Protein AF-A0A811UA97-F1 (afdb_monomer)

Sequence (99 aa):
MNKKDQALDDRLKDVYVTSEDRFIDYAAQRTDPDKPLPLSRKTVQDFEYGYREPTRVVPGRCTLRQAMQFITDHQSDPDLWTKQRIATDYKLKENVVGK

InterPro domains:
  IPR009622 NADH dehydrogenase [ubiquinone] 1 alpha subcomplex assembly factor 4 [PF06784] (2-97)
  IPR009622 NADH dehydrogenase [ubiquinone] 1 alpha subcomplex assembly factor 4 [PTHR13338] (2-97)

Structure (mmCIF, N/CA/C/O backbone):
data_AF-A0A811UA97-F1
#
_entry.id   AF-A0A811UA97-F1
#
loop_
_atom_site.group_PDB
_atom_site.id
_atom_site.type_symbol
_atom_site.label_atom_id
_atom_site.label_alt_id
_atom_site.label_comp_id
_atom_site.label_asym_id
_atom_site.label_entity_id
_atom_site.label_seq_id
_atom_site.pdbx_PDB_ins_code
_atom_site.Cartn_x
_atom_site.Cartn_y
_atom_site.Cartn_z
_atom_site.occupancy
_atom_site.B_iso_or_equiv
_atom_site.auth_seq_id
_atom_site.auth_comp_id
_atom_site.auth_asym_id
_atom_site.auth_atom_id
_atom_site.pdbx_PDB_model_num
ATOM 1 N N . MET A 1 1 ? 60.390 -29.438 -68.534 1.00 44.88 1 MET A N 1
ATOM 2 C CA . MET A 1 1 ? 59.995 -28.031 -68.768 1.00 44.88 1 MET A CA 1
ATOM 3 C C . MET A 1 1 ? 58.510 -27.904 -68.480 1.00 44.88 1 MET A C 1
ATOM 5 O O . MET A 1 1 ? 57.722 -28.522 -69.182 1.00 44.88 1 MET A O 1
ATOM 9 N N . ASN A 1 2 ? 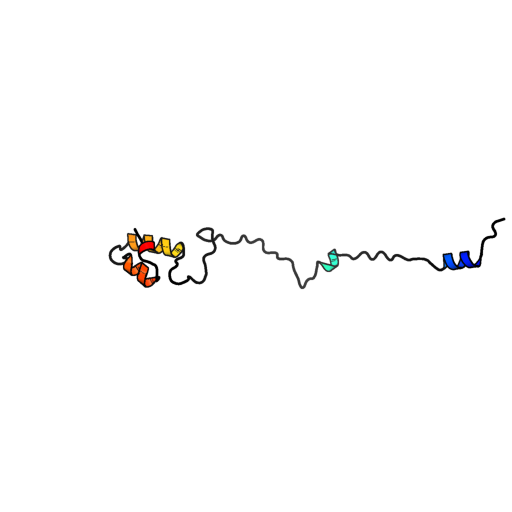58.148 -27.172 -67.427 1.00 59.09 2 ASN A N 1
ATOM 10 C CA . ASN A 1 2 ? 56.755 -26.899 -67.074 1.00 59.09 2 ASN A CA 1
ATOM 11 C C . ASN A 1 2 ? 56.215 -25.853 -68.060 1.00 59.09 2 ASN A C 1
ATOM 13 O O . ASN A 1 2 ? 56.630 -24.696 -68.007 1.00 59.09 2 ASN A O 1
ATOM 17 N N . LYS A 1 3 ? 55.374 -26.265 -69.014 1.00 75.62 3 LYS A N 1
ATOM 18 C CA . LYS A 1 3 ? 54.703 -25.330 -69.926 1.00 75.62 3 LYS A CA 1
ATOM 19 C C . LYS A 1 3 ? 53.470 -24.785 -69.218 1.00 75.62 3 LYS A C 1
ATOM 21 O O . LYS A 1 3 ? 52.679 -25.556 -68.687 1.00 75.62 3 LYS A O 1
ATOM 26 N N . LYS A 1 4 ? 53.342 -23.460 -69.196 1.00 75.00 4 LYS A N 1
ATOM 27 C CA . LYS A 1 4 ? 52.171 -22.779 -68.651 1.00 75.00 4 LYS A CA 1
ATOM 28 C C . LYS A 1 4 ? 50.938 -23.194 -69.461 1.00 75.00 4 LYS A C 1
ATOM 30 O O . LYS A 1 4 ? 50.944 -23.066 -70.683 1.00 75.00 4 LYS A O 1
ATOM 35 N N . ASP A 1 5 ? 49.922 -23.718 -68.781 1.00 85.38 5 ASP A N 1
ATOM 36 C CA . ASP A 1 5 ? 48.622 -23.993 -69.387 1.00 85.38 5 ASP A CA 1
ATOM 37 C C . ASP A 1 5 ? 47.868 -22.668 -69.532 1.00 85.38 5 ASP A C 1
ATOM 39 O O . ASP A 1 5 ? 47.458 -22.048 -68.548 1.00 85.38 5 ASP A O 1
ATOM 43 N N . GLN A 1 6 ? 47.741 -22.217 -70.777 1.00 86.81 6 GLN A N 1
ATOM 44 C CA . GLN A 1 6 ? 47.113 -20.946 -71.112 1.00 86.81 6 GLN A CA 1
ATOM 45 C C . GLN A 1 6 ? 45.612 -20.953 -70.788 1.00 86.81 6 GLN A C 1
ATOM 47 O O . GLN A 1 6 ? 45.085 -19.953 -70.311 1.00 86.81 6 GLN A O 1
ATOM 52 N N . ALA A 1 7 ? 44.939 -22.096 -70.963 1.00 82.44 7 ALA A N 1
ATOM 53 C CA . ALA A 1 7 ? 43.505 -22.214 -70.718 1.00 82.44 7 ALA A CA 1
ATOM 54 C C . ALA A 1 7 ? 43.171 -22.122 -69.224 1.00 82.44 7 ALA A C 1
ATOM 56 O O . ALA A 1 7 ? 42.121 -21.602 -68.849 1.00 82.44 7 ALA A O 1
ATOM 57 N N . LEU A 1 8 ? 44.062 -22.617 -68.362 1.00 80.62 8 LEU A N 1
ATOM 58 C CA . LEU A 1 8 ? 43.928 -22.464 -66.916 1.00 80.62 8 LEU A CA 1
ATOM 59 C C . LEU A 1 8 ? 44.200 -21.020 -66.469 1.00 80.62 8 LEU A C 1
ATOM 61 O O . LEU A 1 8 ? 43.480 -20.499 -65.622 1.00 80.62 8 LEU A O 1
ATOM 65 N N . ASP A 1 9 ? 45.217 -20.377 -67.046 1.00 81.69 9 ASP A N 1
ATOM 66 C CA . ASP A 1 9 ? 45.589 -18.995 -66.720 1.00 81.69 9 ASP A CA 1
ATOM 67 C C . ASP A 1 9 ? 44.467 -18.001 -67.033 1.00 81.69 9 ASP A C 1
ATOM 69 O O . ASP A 1 9 ? 44.248 -17.063 -66.273 1.00 81.69 9 ASP A O 1
ATOM 73 N N . ASP A 1 10 ? 43.736 -18.219 -68.124 1.00 82.75 10 ASP A N 1
ATOM 74 C CA . ASP A 1 10 ? 42.630 -17.344 -68.510 1.00 82.75 10 ASP A CA 1
ATOM 75 C C . ASP A 1 10 ? 41.410 -17.542 -67.594 1.00 82.75 10 ASP A C 1
ATOM 77 O O . ASP A 1 10 ? 40.862 -16.568 -67.085 1.00 82.75 10 ASP A O 1
ATOM 81 N N . ARG A 1 11 ? 41.080 -18.790 -67.227 1.00 79.31 11 ARG A N 1
ATOM 82 C CA . ARG A 1 11 ? 40.003 -19.084 -66.258 1.00 79.31 11 ARG A CA 1
ATOM 83 C C . ARG A 1 11 ? 40.260 -18.494 -64.871 1.00 79.31 11 ARG A C 1
ATOM 85 O O . ARG A 1 11 ? 39.317 -18.141 -64.171 1.00 79.31 11 ARG A O 1
ATOM 92 N N . LEU A 1 12 ? 41.523 -18.416 -64.455 1.00 77.44 12 LEU A N 1
ATOM 93 C CA . LEU A 1 12 ? 41.902 -17.834 -63.165 1.00 77.44 12 LEU A CA 1
ATOM 94 C C . LEU A 1 12 ? 41.804 -16.302 -63.155 1.00 77.44 12 LEU A C 1
ATOM 96 O O . LEU A 1 12 ? 41.640 -15.729 -62.082 1.00 77.44 12 LEU A O 1
ATOM 100 N N . LYS A 1 13 ? 41.876 -15.641 -64.318 1.00 77.88 13 LYS A N 1
ATOM 101 C CA . LYS A 1 13 ? 41.659 -14.188 -64.441 1.00 77.88 13 LYS A CA 1
ATOM 102 C C . LYS A 1 13 ? 40.177 -13.821 -64.416 1.00 77.88 13 LYS A C 1
ATOM 104 O O . LYS A 1 13 ? 39.837 -12.743 -63.940 1.00 77.88 13 LYS A O 1
ATOM 109 N N . ASP A 1 14 ? 39.315 -14.715 -64.899 1.00 71.00 14 ASP A N 1
ATOM 110 C CA . ASP A 1 14 ? 37.866 -14.487 -64.967 1.00 71.00 14 ASP A CA 1
ATOM 111 C C . ASP A 1 14 ? 37.184 -14.537 -63.588 1.00 71.00 14 ASP A C 1
ATOM 113 O O . ASP A 1 14 ? 36.123 -13.943 -63.395 1.00 71.00 14 ASP A O 1
ATOM 117 N N . VAL A 1 15 ? 37.785 -15.217 -62.605 1.00 69.19 15 VAL A N 1
ATOM 118 C CA . VAL A 1 15 ? 37.253 -15.306 -61.238 1.00 69.19 15 VAL A CA 1
ATOM 119 C C . VAL A 1 15 ? 37.898 -14.235 -60.366 1.00 69.19 15 VAL A C 1
ATOM 121 O O . VAL A 1 15 ? 38.859 -14.486 -59.643 1.00 69.19 15 VAL A O 1
ATOM 124 N N . TYR A 1 16 ? 37.345 -13.028 -60.405 1.00 66.81 16 TYR A N 1
ATOM 125 C CA . TYR A 1 16 ? 37.661 -11.988 -59.433 1.00 66.81 16 TYR A CA 1
ATOM 126 C C . TYR A 1 16 ? 36.460 -11.764 -58.509 1.00 66.81 16 TYR A C 1
ATOM 128 O O . TYR A 1 16 ? 35.317 -11.650 -58.945 1.00 66.81 16 TYR A O 1
ATOM 136 N N . VAL A 1 17 ? 36.718 -11.728 -57.203 1.00 69.31 17 VAL A N 1
ATOM 137 C CA . VAL A 1 17 ? 35.705 -11.422 -56.190 1.00 69.31 17 VAL A CA 1
ATOM 138 C C . VAL A 1 17 ? 35.836 -9.945 -55.852 1.00 69.31 17 VAL A C 1
ATOM 140 O O . VAL A 1 17 ? 36.824 -9.530 -55.252 1.00 69.31 17 VAL A O 1
ATOM 143 N N . THR A 1 18 ? 34.851 -9.139 -56.238 1.00 66.31 18 THR A N 1
ATOM 144 C CA . THR A 1 18 ? 34.726 -7.764 -55.745 1.00 66.31 18 THR A CA 1
ATOM 145 C C . THR A 1 18 ? 33.965 -7.785 -54.426 1.00 66.31 18 THR A C 1
ATOM 147 O O . THR A 1 18 ? 32.755 -8.013 -54.409 1.00 66.31 18 THR A O 1
ATOM 150 N N . SER A 1 19 ? 34.655 -7.556 -53.310 1.00 66.31 19 SER A N 1
ATOM 151 C CA . SER A 1 19 ? 33.999 -7.250 -52.040 1.00 66.31 19 SER A CA 1
ATOM 152 C C . SER A 1 19 ? 33.597 -5.775 -52.037 1.00 66.31 19 SER A C 1
ATOM 154 O O . SER A 1 19 ? 34.450 -4.895 -51.928 1.00 66.31 19 SER A O 1
ATOM 156 N N . GLU A 1 20 ? 32.305 -5.490 -52.179 1.00 72.94 20 GLU A N 1
ATOM 157 C CA . GLU A 1 20 ? 31.770 -4.169 -51.849 1.00 72.94 20 GLU A CA 1
ATOM 158 C C . GLU A 1 20 ? 31.673 -4.062 -50.321 1.00 72.94 20 GLU A C 1
ATOM 160 O O . GLU A 1 20 ? 30.746 -4.613 -49.722 1.00 72.94 20 GLU A O 1
ATOM 165 N N . ASP A 1 21 ? 32.608 -3.356 -49.680 1.00 69.56 21 ASP A N 1
ATOM 166 C CA . ASP A 1 21 ? 32.441 -2.948 -48.282 1.00 69.56 21 ASP A CA 1
ATOM 167 C C . ASP A 1 21 ? 31.310 -1.918 -48.215 1.00 69.56 21 ASP A C 1
ATOM 169 O O . ASP A 1 21 ? 31.486 -0.712 -48.404 1.00 69.56 21 ASP A O 1
ATOM 173 N N . ARG A 1 22 ? 30.095 -2.410 -47.973 1.00 69.88 22 ARG A N 1
ATOM 174 C CA . ARG A 1 22 ? 28.963 -1.557 -47.628 1.00 69.88 22 ARG A CA 1
ATOM 175 C C . ARG A 1 22 ? 29.141 -1.134 -46.182 1.00 69.88 22 ARG A C 1
ATOM 177 O O . ARG A 1 22 ? 28.757 -1.856 -45.263 1.00 69.88 22 ARG A O 1
ATOM 184 N N . PHE A 1 23 ? 29.707 0.050 -45.980 1.00 68.62 23 PHE A N 1
ATOM 185 C CA . PHE A 1 23 ? 29.636 0.732 -44.696 1.00 68.62 23 PHE A CA 1
ATOM 186 C C . PHE A 1 23 ? 28.165 1.048 -44.409 1.00 68.62 23 PHE A C 1
ATOM 188 O O . PHE A 1 23 ? 27.618 2.043 -44.881 1.00 68.62 23 PHE A O 1
ATOM 195 N N . ILE A 1 24 ? 27.491 0.155 -43.683 1.00 68.06 24 ILE A N 1
ATOM 196 C CA . ILE A 1 24 ? 26.166 0.437 -43.142 1.00 68.06 24 ILE A CA 1
ATOM 197 C C . ILE A 1 24 ? 26.381 1.469 -42.041 1.00 68.06 24 ILE A C 1
ATOM 199 O O . ILE A 1 24 ? 26.916 1.153 -40.977 1.00 68.06 24 ILE A O 1
ATOM 203 N N . ASP A 1 25 ? 25.988 2.712 -42.307 1.00 69.06 25 ASP A N 1
ATOM 204 C CA . ASP A 1 25 ? 25.960 3.744 -41.283 1.00 69.06 25 ASP A CA 1
ATOM 205 C C . ASP A 1 25 ? 24.806 3.455 -40.311 1.00 69.06 25 ASP A C 1
ATOM 207 O O . ASP A 1 25 ? 23.666 3.902 -40.467 1.00 69.06 25 ASP A O 1
ATOM 211 N N . TYR A 1 26 ? 25.106 2.651 -39.292 1.00 64.25 26 TYR A N 1
ATOM 212 C CA . TYR A 1 26 ? 24.172 2.333 -38.217 1.00 64.25 26 TYR A CA 1
ATOM 213 C C . TYR A 1 26 ? 23.745 3.576 -37.420 1.00 64.25 26 TYR A C 1
ATOM 215 O O . TYR A 1 26 ? 22.753 3.498 -36.694 1.00 64.25 26 TYR A O 1
ATOM 223 N N . ALA A 1 27 ? 24.461 4.706 -37.513 1.00 63.31 27 ALA A N 1
ATOM 224 C CA . ALA A 1 27 ? 24.044 5.947 -36.868 1.00 63.31 27 ALA A CA 1
ATOM 225 C C . ALA A 1 27 ? 22.847 6.564 -37.604 1.00 63.31 27 ALA A C 1
ATOM 227 O O . ALA A 1 27 ? 21.865 6.919 -36.952 1.00 63.31 27 ALA A O 1
ATOM 228 N N . ALA A 1 28 ? 22.865 6.575 -38.941 1.00 63.59 28 ALA A N 1
ATOM 229 C CA . ALA A 1 28 ? 21.754 7.066 -39.759 1.00 63.59 28 ALA A CA 1
ATOM 230 C C . ALA A 1 28 ? 20.455 6.258 -39.557 1.00 63.59 28 ALA A C 1
ATOM 232 O O . ALA A 1 28 ? 19.367 6.825 -39.568 1.00 63.59 28 ALA A O 1
ATOM 233 N N . GLN A 1 29 ? 20.551 4.946 -39.301 1.00 62.69 29 GLN A N 1
ATOM 234 C CA . GLN A 1 29 ? 19.385 4.093 -39.010 1.00 62.69 29 GLN A CA 1
ATOM 235 C C . GLN A 1 29 ? 18.806 4.263 -37.595 1.00 62.69 29 GLN A C 1
ATOM 237 O O . GLN A 1 29 ? 17.669 3.868 -37.351 1.00 62.69 29 GLN A O 1
ATOM 242 N N . ARG A 1 30 ? 19.571 4.808 -36.640 1.00 61.84 30 ARG A N 1
ATOM 243 C CA . ARG A 1 30 ? 19.128 4.981 -35.241 1.00 61.84 30 ARG A CA 1
ATOM 244 C C . ARG A 1 30 ? 18.432 6.314 -34.988 1.00 61.84 30 ARG A C 1
ATOM 246 O O . ARG A 1 30 ? 17.818 6.477 -33.937 1.00 61.84 30 ARG A O 1
ATOM 253 N N . THR A 1 31 ? 18.530 7.255 -35.920 1.00 64.88 31 THR A N 1
ATOM 254 C CA . THR A 1 31 ? 17.883 8.569 -35.850 1.00 64.88 31 THR A CA 1
ATOM 255 C C . THR A 1 31 ? 16.566 8.546 -36.622 1.00 64.88 31 THR A C 1
ATOM 257 O O . THR A 1 31 ? 16.344 9.366 -37.503 1.00 64.88 31 THR A O 1
ATOM 260 N N . ASP A 1 32 ? 15.702 7.577 -36.319 1.00 71.44 32 ASP A N 1
ATOM 261 C CA . ASP A 1 32 ? 14.334 7.583 -36.833 1.00 71.44 32 ASP A CA 1
ATOM 262 C C . ASP A 1 32 ? 13.555 8.717 -36.130 1.00 71.44 32 ASP A C 1
ATOM 264 O O . ASP A 1 32 ? 13.353 8.641 -34.910 1.00 71.44 32 ASP A O 1
ATOM 268 N N . PRO A 1 33 ? 13.153 9.790 -36.842 1.00 71.12 33 PRO A N 1
ATOM 269 C CA . PRO A 1 33 ? 12.411 10.897 -36.244 1.00 71.12 33 PRO A CA 1
ATOM 270 C C . PRO A 1 33 ? 11.042 10.463 -35.698 1.00 71.12 33 PRO A C 1
ATOM 272 O O . PRO A 1 33 ? 10.532 11.119 -34.788 1.00 71.12 33 PRO A O 1
ATOM 275 N N . ASP A 1 34 ? 10.488 9.340 -36.172 1.00 79.44 34 ASP A N 1
ATOM 276 C CA . ASP A 1 34 ? 9.224 8.782 -35.683 1.00 79.44 34 ASP A CA 1
ATOM 277 C C . ASP A 1 34 ? 9.399 7.974 -34.382 1.00 79.44 34 ASP A C 1
ATOM 279 O O . ASP A 1 34 ? 8.418 7.620 -33.718 1.00 79.44 34 ASP A O 1
ATOM 283 N N . LYS A 1 35 ? 10.644 7.708 -33.957 1.00 76.50 35 LYS A N 1
ATOM 284 C CA . LYS A 1 35 ? 10.964 7.011 -32.702 1.00 76.50 35 LYS A CA 1
ATOM 285 C C . LYS A 1 35 ? 12.044 7.753 -31.897 1.00 76.50 35 LYS A C 1
ATOM 287 O O . LYS A 1 35 ? 13.160 7.249 -31.737 1.00 76.50 35 LYS A O 1
ATOM 292 N N . PRO A 1 36 ? 11.721 8.929 -31.323 1.00 81.12 36 PRO A N 1
ATOM 293 C CA . PRO A 1 36 ? 12.653 9.649 -30.466 1.00 81.12 36 PRO A CA 1
ATOM 294 C C . PRO A 1 36 ? 12.975 8.845 -29.199 1.00 81.12 36 PRO A C 1
ATOM 296 O O . PRO A 1 36 ? 12.123 8.153 -28.634 1.00 81.12 36 PRO A O 1
ATOM 299 N N . LEU A 1 37 ? 14.214 8.967 -28.718 1.00 80.81 37 LEU A N 1
ATOM 300 C CA . LEU A 1 37 ? 14.615 8.369 -27.447 1.00 80.81 37 LEU A CA 1
ATOM 301 C C . LEU A 1 37 ? 13.851 9.018 -26.278 1.00 80.81 37 LEU A C 1
ATOM 303 O O . LEU A 1 37 ? 13.561 10.217 -26.322 1.00 80.81 37 LEU A O 1
ATOM 307 N N . PRO A 1 38 ? 13.556 8.271 -25.200 1.00 80.88 38 PRO A N 1
ATOM 308 C CA . PRO A 1 38 ? 12.937 8.845 -24.014 1.00 80.88 38 PRO A CA 1
ATOM 309 C C . PRO A 1 38 ? 13.816 9.962 -23.427 1.00 80.88 38 PRO A C 1
ATOM 311 O O . PRO A 1 38 ? 14.907 9.708 -22.927 1.00 80.88 38 PRO A O 1
ATOM 314 N N . LEU A 1 39 ? 13.327 11.205 -23.462 1.00 82.81 39 LEU A N 1
ATOM 315 C CA . LEU A 1 39 ? 14.023 12.381 -22.911 1.00 82.81 39 LEU A CA 1
ATOM 316 C C . LEU A 1 39 ? 13.742 12.603 -21.416 1.00 82.81 39 LEU A C 1
ATOM 318 O O . LEU A 1 39 ? 14.337 13.477 -20.784 1.00 82.81 39 LEU A O 1
ATOM 322 N N . SER A 1 40 ? 12.797 11.855 -20.842 1.00 85.50 40 SER A N 1
ATOM 323 C CA . SER A 1 40 ? 12.378 12.047 -19.456 1.00 85.50 40 SER A CA 1
ATOM 324 C C . SER A 1 40 ? 13.488 11.639 -18.489 1.00 85.50 40 SER A C 1
ATOM 326 O O . SER A 1 40 ? 13.834 10.467 -18.384 1.00 85.50 40 SER A O 1
ATOM 328 N N . ARG A 1 41 ? 13.992 12.613 -17.727 1.00 81.38 41 ARG A N 1
ATOM 329 C CA . ARG A 1 41 ? 14.947 12.413 -16.622 1.00 81.38 41 ARG A CA 1
ATOM 330 C C . ARG A 1 41 ? 14.268 12.455 -15.249 1.00 81.38 41 ARG A C 1
ATOM 332 O O . ARG A 1 41 ? 14.938 12.662 -14.242 1.00 81.38 41 ARG A O 1
ATOM 339 N N . LYS A 1 42 ? 12.935 12.342 -15.204 1.00 86.75 42 LYS A N 1
ATOM 340 C CA . LYS A 1 42 ? 12.177 12.428 -13.951 1.00 86.75 42 LYS A CA 1
ATOM 341 C C . LYS A 1 42 ? 12.502 11.228 -13.067 1.00 86.75 42 LYS A C 1
ATOM 343 O O . LYS A 1 42 ? 12.404 10.088 -13.518 1.00 86.75 42 LYS A O 1
ATOM 348 N N . THR A 1 43 ? 12.849 11.496 -11.814 1.00 79.81 43 THR A N 1
ATOM 349 C CA . THR A 1 43 ? 12.893 10.467 -10.779 1.00 79.81 43 THR A CA 1
ATOM 350 C C . THR A 1 43 ? 11.472 9.975 -10.531 1.00 79.81 43 THR A C 1
ATOM 352 O O . THR A 1 43 ? 10.527 10.766 -10.461 1.00 79.81 43 THR A O 1
ATOM 355 N N . VAL A 1 44 ? 11.301 8.656 -10.463 1.00 80.81 44 VAL A N 1
ATOM 356 C CA . VAL A 1 44 ? 10.022 8.075 -10.048 1.00 80.81 44 VAL A CA 1
ATOM 357 C C . VAL A 1 44 ? 9.789 8.498 -8.601 1.00 80.81 44 VAL A C 1
ATOM 359 O O . VAL A 1 44 ? 10.720 8.475 -7.801 1.00 80.81 44 VAL A O 1
ATOM 362 N N . GLN A 1 45 ? 8.574 8.944 -8.286 1.00 83.25 45 GLN A N 1
ATOM 363 C CA . GLN A 1 45 ? 8.229 9.314 -6.919 1.00 83.25 45 GLN A CA 1
ATOM 364 C C . GLN A 1 45 ? 8.260 8.066 -6.037 1.00 83.25 45 GLN A C 1
ATOM 366 O O . GLN A 1 45 ? 7.632 7.058 -6.374 1.00 83.25 45 GLN A O 1
ATOM 371 N N . ASP A 1 46 ? 8.964 8.154 -4.913 1.00 84.81 46 ASP A N 1
ATOM 372 C CA . ASP A 1 46 ? 8.959 7.090 -3.921 1.00 84.81 46 ASP A CA 1
ATOM 373 C C . ASP A 1 46 ? 7.554 6.918 -3.341 1.00 84.81 46 ASP A C 1
ATOM 375 O O . ASP A 1 46 ? 6.812 7.878 -3.111 1.00 84.81 46 ASP A O 1
ATOM 379 N N . PHE A 1 47 ? 7.173 5.664 -3.116 1.00 85.94 47 PHE A N 1
ATOM 380 C CA . PHE A 1 47 ? 5.923 5.357 -2.439 1.00 85.94 47 PHE A CA 1
ATOM 381 C C . PHE A 1 47 ? 6.035 5.725 -0.957 1.00 85.94 47 PHE A C 1
ATOM 383 O O . PHE A 1 47 ? 7.095 5.559 -0.360 1.00 85.94 47 PHE A O 1
ATOM 390 N N . GLU A 1 48 ? 4.925 6.153 -0.353 1.00 84.38 48 GLU A N 1
ATOM 391 C CA . GLU A 1 48 ? 4.848 6.606 1.049 1.00 84.38 48 GLU A CA 1
ATOM 392 C C . GLU A 1 48 ? 5.508 5.639 2.046 1.00 84.38 48 GLU A C 1
ATOM 394 O O . GLU A 1 48 ? 6.165 6.066 2.990 1.00 84.38 48 GLU A O 1
ATOM 399 N N . TYR A 1 49 ? 5.392 4.334 1.795 1.00 84.81 49 TYR A N 1
ATOM 400 C CA . TYR A 1 49 ? 5.962 3.283 2.639 1.00 84.81 49 TYR A CA 1
ATOM 401 C C . TYR A 1 49 ? 7.127 2.529 1.981 1.00 84.81 49 TYR A C 1
ATOM 403 O O . TYR A 1 49 ? 7.445 1.410 2.375 1.00 84.81 49 TYR A O 1
ATOM 411 N N . GLY A 1 50 ? 7.730 3.084 0.928 1.00 85.38 50 GLY A N 1
ATOM 412 C CA . GLY A 1 50 ? 8.834 2.454 0.196 1.00 85.38 50 GLY A CA 1
ATOM 413 C C . GLY A 1 50 ? 8.441 1.235 -0.649 1.00 85.38 50 GLY A C 1
ATOM 414 O O . GLY A 1 50 ? 9.297 0.639 -1.298 1.00 85.38 50 GLY A O 1
ATOM 415 N N . TYR A 1 51 ? 7.157 0.863 -0.690 1.00 85.44 51 TYR A N 1
ATOM 416 C CA . TYR A 1 51 ? 6.639 -0.195 -1.556 1.00 85.44 51 TYR A CA 1
ATOM 417 C C . TYR A 1 51 ? 5.360 0.247 -2.270 1.00 85.44 51 TYR A C 1
ATOM 419 O O . TYR A 1 51 ? 4.579 1.057 -1.766 1.00 85.44 51 TYR A O 1
ATOM 427 N N . ARG A 1 52 ? 5.129 -0.307 -3.464 1.00 88.31 52 ARG A N 1
ATOM 428 C CA . ARG A 1 52 ? 3.908 -0.050 -4.229 1.00 88.31 52 ARG A CA 1
ATOM 429 C C . ARG A 1 52 ? 2.740 -0.808 -3.609 1.00 88.31 52 ARG A C 1
ATOM 431 O O . ARG A 1 52 ? 2.694 -2.036 -3.680 1.00 88.31 52 ARG A O 1
ATOM 438 N N . GLU 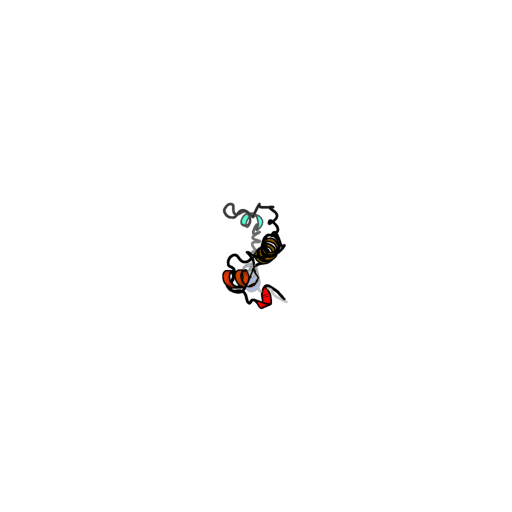A 1 53 ? 1.780 -0.080 -3.052 1.00 88.50 53 GLU A N 1
ATOM 439 C CA . GLU A 1 53 ? 0.562 -0.695 -2.529 1.00 88.50 53 GLU A CA 1
ATOM 440 C C . GLU A 1 53 ? -0.304 -1.294 -3.655 1.00 88.50 53 GLU A C 1
ATOM 442 O O . GLU A 1 53 ? -0.346 -0.765 -4.775 1.00 88.50 53 GLU A O 1
ATOM 447 N N . PRO A 1 54 ? -1.006 -2.409 -3.388 1.00 89.44 54 PRO A N 1
ATOM 448 C CA . PRO A 1 54 ? -1.925 -2.996 -4.351 1.00 89.44 54 PRO A CA 1
ATOM 449 C C . PRO A 1 54 ? -3.126 -2.074 -4.595 1.00 89.44 54 PRO A C 1
ATOM 451 O O . PRO A 1 54 ? -3.742 -1.575 -3.660 1.00 89.44 54 PRO A O 1
ATOM 454 N N . THR A 1 55 ? -3.518 -1.908 -5.862 1.00 87.00 55 THR A N 1
ATOM 455 C CA . THR A 1 55 ? -4.682 -1.084 -6.242 1.00 87.00 55 THR A CA 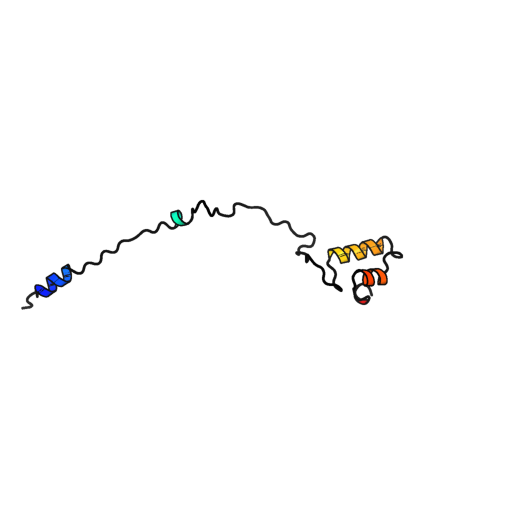1
ATOM 456 C C . THR A 1 55 ? -6.006 -1.664 -5.739 1.00 87.00 55 THR A C 1
ATOM 458 O O . THR A 1 55 ? -6.947 -0.922 -5.477 1.00 87.00 55 THR A O 1
ATOM 461 N N . ARG A 1 56 ? -6.094 -2.992 -5.591 1.00 87.81 56 ARG A N 1
ATOM 462 C CA . ARG A 1 56 ? -7.262 -3.681 -5.035 1.00 87.81 56 ARG A CA 1
ATOM 463 C C . ARG A 1 56 ? -6.834 -4.548 -3.861 1.00 87.81 56 ARG A C 1
ATOM 465 O O . ARG A 1 56 ? -6.027 -5.461 -4.027 1.00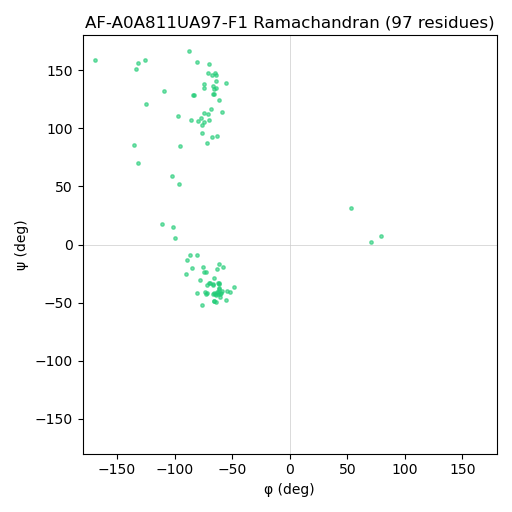 87.81 56 ARG A O 1
ATOM 472 N N . VAL A 1 57 ? -7.413 -4.286 -2.695 1.00 87.31 57 VAL A N 1
ATOM 473 C CA . VAL A 1 57 ? -7.185 -5.083 -1.487 1.00 87.31 57 VAL A CA 1
ATOM 474 C C . VAL A 1 57 ? -8.109 -6.301 -1.511 1.00 87.31 57 VAL A C 1
ATOM 476 O O . VAL A 1 57 ? -9.309 -6.188 -1.767 1.00 87.31 57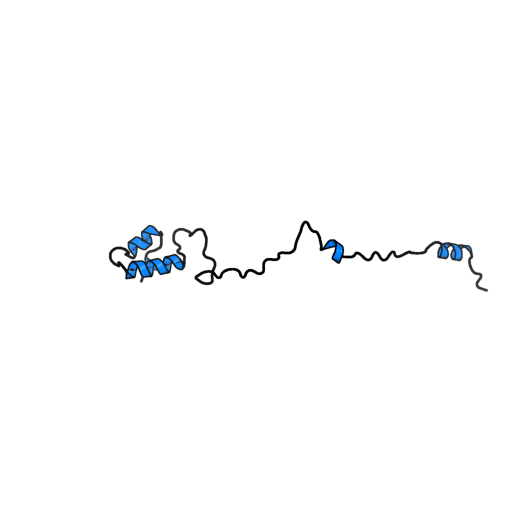 VAL A O 1
ATOM 479 N N . VAL A 1 58 ? -7.536 -7.486 -1.304 1.00 88.19 58 VAL A N 1
ATOM 480 C CA . VAL A 1 58 ? -8.288 -8.747 -1.221 1.00 88.19 58 VAL A CA 1
ATOM 481 C C . VAL A 1 58 ? -9.012 -8.794 0.130 1.00 88.19 58 VAL A C 1
ATOM 483 O O . VAL A 1 58 ? -8.396 -8.434 1.134 1.00 88.19 58 VAL A O 1
ATOM 486 N N . PRO A 1 59 ? -10.279 -9.247 0.198 1.00 84.88 59 PRO A N 1
ATOM 487 C CA . PRO A 1 59 ? -10.982 -9.388 1.473 1.00 84.88 59 PRO A CA 1
ATOM 488 C C . PRO A 1 59 ? -10.188 -10.265 2.449 1.00 84.88 59 PRO A C 1
ATOM 490 O O . PRO A 1 59 ? -9.602 -11.273 2.049 1.00 84.88 59 PRO A O 1
ATOM 493 N N . GLY A 1 60 ? -10.153 -9.877 3.725 1.00 85.88 60 GLY A N 1
ATOM 494 C CA . GLY A 1 60 ? -9.350 -10.567 4.736 1.00 85.88 60 GLY A CA 1
ATOM 495 C C . GLY A 1 60 ? -7.861 -10.221 4.726 1.00 85.88 60 GLY A C 1
ATOM 496 O O . GLY A 1 60 ? -7.091 -10.835 5.465 1.00 85.88 60 GLY A O 1
ATOM 497 N N . ARG A 1 61 ? -7.445 -9.231 3.931 1.00 87.56 61 ARG A N 1
ATOM 498 C CA . ARG A 1 61 ? -6.116 -8.610 3.983 1.00 87.56 61 ARG A CA 1
ATOM 499 C C . ARG A 1 61 ? -6.264 -7.098 4.143 1.00 87.56 61 ARG A C 1
ATOM 501 O O . ARG A 1 61 ? -7.298 -6.539 3.794 1.00 87.56 61 ARG A O 1
ATOM 508 N N . CYS A 1 62 ? -5.221 -6.447 4.640 1.00 89.50 62 CYS A N 1
ATOM 509 C CA . CYS A 1 62 ? -5.129 -4.991 4.730 1.00 89.50 62 CYS A CA 1
ATOM 510 C C . CYS A 1 62 ? -3.776 -4.512 4.187 1.00 89.50 62 CYS A C 1
ATOM 512 O O . CYS A 1 62 ? -2.820 -5.290 4.119 1.00 89.50 62 CYS A O 1
ATOM 514 N N . THR A 1 63 ? -3.708 -3.252 3.754 1.00 91.88 63 THR A N 1
ATOM 515 C CA . THR A 1 63 ? -2.438 -2.591 3.409 1.00 91.88 63 THR A CA 1
ATOM 516 C C . THR A 1 63 ? -1.814 -1.941 4.639 1.00 91.88 63 THR A C 1
ATOM 518 O O . THR A 1 63 ? -2.484 -1.766 5.659 1.00 91.88 63 THR A O 1
ATOM 521 N N . LEU A 1 64 ? -0.538 -1.550 4.555 1.00 89.94 64 LEU A N 1
ATOM 522 C CA . LEU A 1 64 ? 0.122 -0.860 5.664 1.00 89.94 64 LEU A CA 1
ATOM 523 C C . LEU A 1 64 ? -0.564 0.470 5.987 1.00 89.94 64 LEU A C 1
ATOM 525 O O . LEU A 1 64 ? -0.744 0.775 7.164 1.00 89.94 64 LEU A O 1
ATOM 529 N N . ARG A 1 65 ? -1.027 1.211 4.9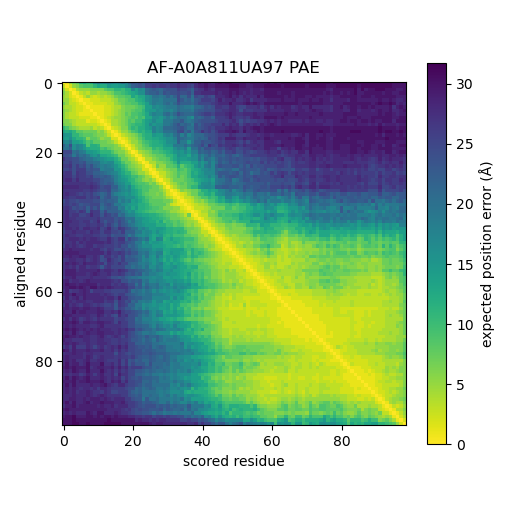69 1.00 91.19 65 ARG A N 1
ATOM 530 C CA . ARG A 1 65 ? -1.820 2.430 5.182 1.00 91.19 65 ARG A CA 1
ATOM 531 C C . ARG A 1 65 ? -3.059 2.175 6.040 1.00 91.19 65 ARG A C 1
ATOM 533 O O . ARG A 1 65 ? -3.310 2.898 6.997 1.00 91.19 65 ARG A O 1
ATOM 540 N N . GLN A 1 66 ? -3.815 1.127 5.711 1.00 90.69 66 GLN A N 1
ATOM 541 C CA . GLN A 1 66 ? -5.024 0.755 6.451 1.00 90.69 66 GLN A CA 1
ATOM 542 C C . GLN A 1 66 ? -4.697 0.306 7.875 1.00 90.69 66 GLN A C 1
ATOM 544 O O . GLN A 1 66 ? -5.376 0.707 8.810 1.00 90.69 66 GLN A O 1
ATOM 549 N N . ALA A 1 67 ? -3.630 -0.475 8.057 1.00 89.75 67 ALA A N 1
ATOM 550 C CA . ALA A 1 67 ? -3.190 -0.891 9.384 1.00 89.75 67 ALA A CA 1
ATOM 551 C C . ALA A 1 67 ? -2.813 0.311 10.268 1.00 89.75 67 ALA A C 1
ATOM 553 O O . ALA A 1 67 ? -3.221 0.365 11.426 1.00 89.75 67 ALA A O 1
ATOM 554 N N . MET A 1 68 ? -2.096 1.297 9.718 1.00 91.12 68 MET A N 1
ATOM 555 C CA . MET A 1 68 ? -1.789 2.542 10.429 1.00 91.12 68 MET A CA 1
ATOM 556 C C . MET A 1 68 ? -3.052 3.327 10.775 1.00 91.12 68 MET A C 1
ATOM 558 O O . MET A 1 68 ? -3.177 3.827 11.890 1.00 91.12 68 MET A O 1
ATOM 562 N N . GLN A 1 69 ? -4.013 3.386 9.852 1.00 90.75 69 GLN A N 1
ATOM 563 C CA . GLN A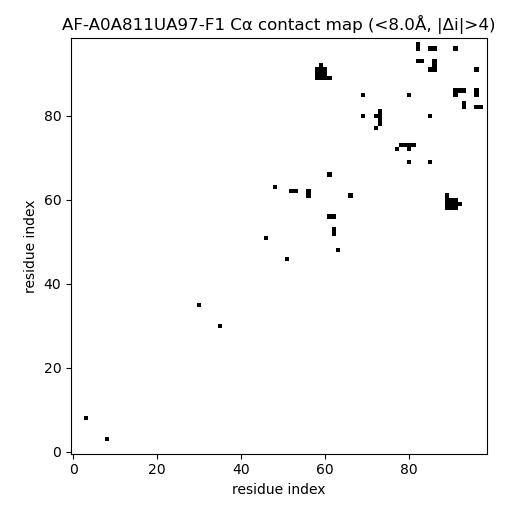 1 69 ? -5.302 4.015 10.106 1.00 90.75 69 GLN A CA 1
ATOM 564 C C . GLN A 1 69 ? -6.051 3.330 1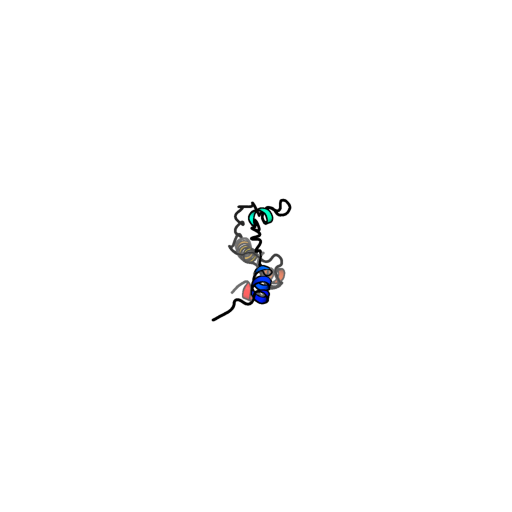1.260 1.00 90.75 69 GLN A C 1
ATOM 566 O O . GLN A 1 69 ? -6.513 4.018 12.159 1.00 90.75 69 GLN A O 1
ATOM 571 N N . PHE A 1 70 ? -6.100 1.995 11.305 1.00 90.88 70 PHE A N 1
ATOM 572 C CA . PHE A 1 70 ? -6.763 1.263 12.393 1.00 90.88 70 PHE A CA 1
ATOM 573 C C . PHE A 1 70 ? -6.177 1.586 13.764 1.00 90.88 70 PHE A C 1
ATOM 575 O O . PHE A 1 70 ? -6.918 1.714 14.734 1.00 90.88 70 PHE A O 1
ATOM 582 N N . ILE A 1 71 ? -4.851 1.722 13.843 1.00 90.19 71 ILE A N 1
ATOM 583 C CA . ILE A 1 71 ? -4.164 2.076 15.086 1.00 90.19 71 ILE A CA 1
ATOM 584 C C . ILE A 1 71 ? -4.554 3.494 15.512 1.00 90.19 71 ILE A C 1
ATOM 586 O O . ILE A 1 71 ? -4.934 3.693 16.663 1.00 90.19 71 ILE A O 1
ATOM 590 N N . THR A 1 72 ? -4.504 4.461 14.594 1.00 92.69 72 THR A N 1
ATOM 591 C CA . THR A 1 72 ? -4.852 5.864 14.872 1.00 92.69 72 THR A CA 1
ATOM 592 C C . THR A 1 72 ? -6.323 6.029 15.254 1.00 92.69 72 THR A C 1
ATOM 594 O O . THR A 1 72 ? -6.639 6.731 16.215 1.00 92.69 72 THR A O 1
ATOM 597 N N . ASP A 1 73 ? -7.223 5.357 14.541 1.00 91.38 73 ASP A N 1
ATOM 598 C CA . ASP A 1 73 ? -8.666 5.415 14.771 1.00 91.38 73 ASP A CA 1
ATOM 599 C C . ASP A 1 73 ? -9.023 4.783 16.126 1.00 91.38 73 ASP A C 1
ATOM 601 O O . ASP A 1 73 ? -9.777 5.366 16.907 1.00 91.38 73 ASP A O 1
ATOM 605 N N . HIS A 1 74 ? -8.412 3.639 16.459 1.00 91.75 74 HIS A N 1
ATOM 606 C CA . HIS A 1 74 ? -8.583 2.994 17.762 1.00 91.75 74 HIS A CA 1
ATOM 607 C C . HIS A 1 74 ? -7.993 3.812 18.915 1.00 91.75 74 HIS A C 1
ATOM 609 O O . HIS A 1 74 ? -8.541 3.796 20.011 1.00 91.75 74 HIS A O 1
ATOM 615 N N . GLN A 1 75 ? -6.886 4.528 18.690 1.00 90.88 75 GLN A N 1
ATOM 616 C CA . GLN A 1 75 ? -6.313 5.433 19.691 1.00 90.88 75 GLN A CA 1
ATOM 617 C C . GLN A 1 75 ? -7.178 6.674 19.921 1.00 90.88 75 GLN A C 1
ATOM 619 O O . GLN A 1 75 ? -7.203 7.189 21.036 1.00 90.88 75 GLN A O 1
ATOM 624 N N . SER A 1 76 ? -7.855 7.148 18.874 1.00 93.50 76 SER A N 1
ATOM 625 C CA . SER A 1 76 ? -8.693 8.344 18.929 1.00 93.50 76 SER A CA 1
ATOM 626 C C . SER A 1 76 ? -10.023 8.054 19.626 1.00 93.50 76 SER A C 1
ATOM 628 O O . SER A 1 76 ? -10.345 8.727 20.598 1.00 93.50 76 SER A O 1
ATOM 630 N N . ASP A 1 77 ? -10.746 7.014 19.189 1.00 93.00 77 ASP A N 1
ATOM 631 C CA . ASP A 1 77 ? -12.031 6.602 19.771 1.00 93.00 77 ASP A CA 1
ATOM 632 C C . ASP A 1 77 ? -12.089 5.071 19.968 1.00 93.00 77 ASP A C 1
ATOM 634 O O . ASP A 1 77 ? -12.628 4.345 19.119 1.00 93.00 77 ASP A O 1
ATOM 638 N N . PRO A 1 78 ? -11.582 4.550 21.103 1.00 89.38 78 PRO A N 1
ATOM 639 C CA . PRO A 1 78 ? -11.522 3.109 21.366 1.00 89.38 78 PRO A CA 1
ATOM 640 C C . PRO A 1 78 ? -12.895 2.421 21.398 1.00 89.38 78 PRO A C 1
ATOM 642 O O . PRO A 1 78 ? -13.018 1.270 20.971 1.00 89.38 78 PRO A O 1
ATOM 645 N N . ASP A 1 79 ? -13.924 3.128 21.880 1.00 90.50 79 ASP A N 1
ATOM 646 C CA . ASP A 1 79 ? -15.296 2.614 22.007 1.00 90.50 79 ASP A CA 1
ATOM 647 C C . ASP A 1 79 ? -15.982 2.465 20.646 1.00 90.50 79 ASP A C 1
ATOM 649 O O . ASP A 1 79 ? -16.765 1.540 20.418 1.00 90.50 79 ASP A O 1
ATOM 653 N N . LEU A 1 80 ? -15.674 3.377 19.721 1.00 90.00 80 LEU A N 1
ATOM 654 C CA . LEU A 1 80 ? -16.235 3.374 18.378 1.00 90.00 80 LEU A CA 1
ATOM 655 C C . LEU A 1 80 ? -15.502 2.374 17.482 1.00 90.00 80 LEU A C 1
ATOM 657 O O . LEU A 1 80 ? -16.146 1.655 16.715 1.00 90.00 80 LEU A O 1
ATOM 661 N N . TRP A 1 81 ? -14.172 2.326 17.582 1.00 89.88 81 TRP A N 1
ATOM 662 C CA . TRP A 1 81 ? -13.281 1.527 16.744 1.00 89.88 81 TRP A CA 1
ATOM 663 C C . TRP A 1 81 ? -12.795 0.273 17.461 1.00 89.88 81 TRP A C 1
ATOM 665 O O . TRP A 1 81 ? -11.601 0.042 17.626 1.00 89.88 81 TRP A O 1
ATOM 675 N N . THR A 1 82 ? -13.723 -0.577 17.886 1.00 88.94 82 THR A N 1
ATOM 676 C CA . THR A 1 82 ? -13.372 -1.847 18.529 1.00 88.94 82 THR A CA 1
ATOM 677 C C . THR A 1 82 ? -12.759 -2.848 17.542 1.00 88.94 82 THR A C 1
ATOM 679 O O . THR A 1 82 ? -13.034 -2.833 16.338 1.00 88.94 82 THR A O 1
ATOM 682 N N . LYS A 1 83 ? -11.961 -3.790 18.068 1.00 87.31 83 LYS A N 1
ATOM 683 C CA . LYS A 1 83 ? -11.327 -4.869 17.281 1.00 87.31 83 LYS A CA 1
ATOM 684 C C . LYS A 1 83 ? -12.343 -5.640 16.425 1.00 87.31 83 LYS A C 1
ATOM 686 O O . LYS A 1 83 ? -12.069 -5.945 15.267 1.00 87.31 83 LYS A O 1
ATOM 691 N N . GLN A 1 84 ? -13.524 -5.913 16.984 1.00 89.06 84 GLN A N 1
ATOM 692 C CA . GLN A 1 84 ? -14.612 -6.632 16.311 1.00 89.06 84 GLN A CA 1
ATOM 693 C C . GLN A 1 84 ? -15.172 -5.857 15.121 1.00 89.06 84 GLN A C 1
ATOM 695 O O . GLN A 1 84 ? -15.394 -6.430 14.054 1.00 89.06 84 GLN A O 1
ATOM 700 N N . ARG A 1 85 ? -15.361 -4.544 15.273 1.00 90.19 85 ARG A N 1
ATOM 701 C CA . ARG A 1 85 ? -15.854 -3.698 14.188 1.00 90.19 85 ARG A CA 1
ATOM 702 C C . ARG A 1 85 ? -14.862 -3.650 13.030 1.00 90.19 85 ARG A C 1
ATOM 704 O O . ARG A 1 85 ? -15.241 -3.939 11.901 1.00 90.19 85 ARG A O 1
ATOM 711 N N . ILE A 1 86 ? -13.585 -3.383 13.316 1.00 89.12 86 ILE A N 1
ATOM 712 C CA . ILE A 1 86 ? -12.527 -3.337 12.292 1.00 89.12 86 ILE A CA 1
ATOM 713 C C . ILE A 1 86 ? -12.417 -4.689 11.569 1.00 89.12 86 ILE A C 1
ATOM 715 O O . ILE A 1 86 ? -12.304 -4.742 10.343 1.00 89.12 86 ILE A O 1
ATOM 719 N N . ALA A 1 87 ? -12.500 -5.797 12.312 1.00 90.00 87 ALA A N 1
ATOM 720 C CA . ALA A 1 87 ? -12.498 -7.133 11.730 1.00 90.00 87 ALA A CA 1
ATOM 721 C C . ALA A 1 87 ? -13.700 -7.370 10.801 1.00 90.00 87 ALA A C 1
ATOM 723 O O . ALA A 1 87 ? -13.529 -7.898 9.701 1.00 90.00 87 ALA A O 1
ATOM 724 N N . THR A 1 88 ? -14.893 -6.933 11.206 1.00 88.75 88 THR A N 1
ATOM 725 C CA . THR A 1 88 ? -16.131 -7.086 10.430 1.00 88.75 88 THR A CA 1
ATOM 726 C C . THR A 1 88 ? -16.091 -6.269 9.138 1.00 88.75 88 THR A C 1
ATOM 728 O O . THR A 1 88 ? -16.324 -6.819 8.059 1.00 88.75 88 THR A O 1
ATOM 731 N N . ASP A 1 89 ? -15.716 -4.992 9.225 1.00 88.50 89 ASP A N 1
ATOM 732 C CA . ASP A 1 89 ? -15.715 -4.055 8.096 1.00 88.50 89 ASP A CA 1
ATOM 733 C C . ASP A 1 89 ? -14.733 -4.488 6.993 1.00 88.50 89 ASP A C 1
ATOM 735 O O . ASP A 1 89 ? -15.054 -4.465 5.802 1.00 88.50 89 ASP A O 1
ATOM 739 N N . TYR A 1 90 ? -13.547 -4.963 7.385 1.00 87.81 90 TYR A N 1
ATOM 740 C CA . TYR A 1 90 ? -12.483 -5.366 6.457 1.00 87.81 90 TYR A CA 1
ATOM 741 C C . TYR A 1 90 ? -12.413 -6.884 6.222 1.00 87.81 90 TYR A C 1
ATOM 743 O O . TYR A 1 90 ? -11.520 -7.379 5.521 1.00 87.81 90 TYR A O 1
ATOM 751 N N . LYS A 1 91 ? -13.372 -7.641 6.774 1.00 87.62 91 LYS A N 1
ATOM 752 C CA . LYS A 1 91 ? -13.437 -9.115 6.730 1.00 87.62 91 LYS A CA 1
ATOM 753 C C . LYS A 1 91 ? -12.150 -9.783 7.230 1.00 87.62 91 LYS A C 1
ATOM 755 O O . LYS A 1 91 ? -11.756 -10.836 6.725 1.00 87.62 91 LYS A O 1
ATOM 760 N N . LEU A 1 92 ? -11.464 -9.145 8.177 1.00 87.31 92 LEU A N 1
ATOM 761 C CA . LEU A 1 92 ? -10.236 -9.646 8.789 1.00 87.31 92 LEU A CA 1
ATOM 762 C C . LEU A 1 92 ? -10.577 -10.680 9.865 1.00 87.31 92 LEU A C 1
ATOM 764 O O . LEU A 1 92 ? -11.664 -10.689 10.435 1.00 87.31 92 LEU A O 1
ATOM 768 N N . LYS A 1 93 ? -9.622 -11.558 10.169 1.00 83.94 93 LYS A N 1
ATOM 769 C CA . LYS A 1 93 ? -9.735 -12.446 11.331 1.00 83.94 93 LYS A CA 1
ATOM 770 C C . LYS A 1 93 ? -9.489 -11.625 12.596 1.00 83.94 93 LYS A C 1
ATOM 772 O O . LYS A 1 93 ? -8.498 -10.902 12.644 1.00 83.94 93 LYS A O 1
ATOM 777 N N . GLU A 1 94 ? -10.315 -11.787 13.626 1.00 77.00 94 GLU A N 1
ATOM 778 C CA . GLU A 1 94 ? -10.178 -11.036 14.889 1.00 77.00 94 GLU A CA 1
ATOM 779 C C . GLU A 1 94 ? -8.780 -11.176 15.510 1.00 77.00 94 GLU A C 1
ATOM 781 O O . GLU A 1 94 ? -8.179 -10.180 15.906 1.00 77.00 94 GLU A O 1
ATOM 786 N N . ASN A 1 95 ? -8.204 -12.382 15.454 1.00 79.06 95 ASN A N 1
ATOM 787 C CA . ASN A 1 95 ? -6.846 -12.677 15.933 1.00 79.06 95 ASN A CA 1
ATOM 788 C C . ASN A 1 95 ? -5.740 -11.840 15.261 1.00 79.06 95 ASN A C 1
ATOM 790 O O . ASN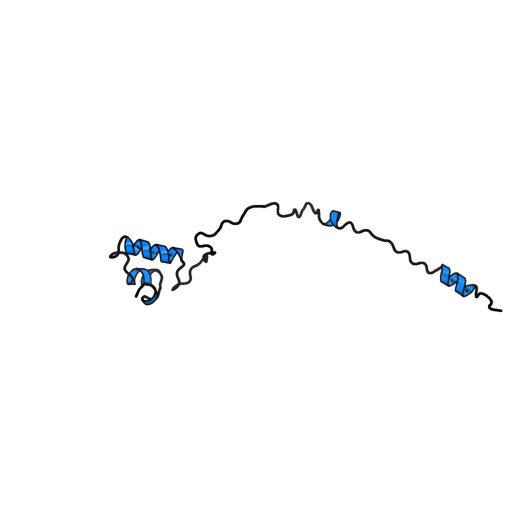 A 1 95 ? -4.622 -11.789 15.762 1.00 79.06 95 ASN A O 1
ATOM 794 N N . VAL A 1 96 ? -6.008 -11.256 14.090 1.00 74.19 96 VAL A N 1
ATOM 795 C CA . VAL A 1 96 ? -5.047 -10.422 13.348 1.00 74.19 96 VAL A CA 1
ATOM 796 C C . VAL A 1 96 ? -5.157 -8.952 13.761 1.00 74.19 96 VAL A C 1
ATOM 798 O O . VAL A 1 96 ? -4.180 -8.220 13.657 1.00 74.19 96 VAL A O 1
ATOM 801 N N . VAL A 1 97 ? -6.322 -8.520 14.251 1.00 70.88 97 VAL A N 1
ATOM 802 C CA . VAL A 1 97 ? -6.592 -7.127 14.644 1.00 70.88 97 VAL A CA 1
ATOM 803 C C . VAL A 1 97 ? -6.131 -6.846 16.083 1.00 70.88 97 VAL A C 1
ATOM 805 O O . VAL A 1 97 ? -5.859 -5.701 16.432 1.00 70.88 97 VAL A O 1
ATOM 808 N N . GLY A 1 98 ? -5.956 -7.873 16.922 1.00 63.09 98 GLY A N 1
ATOM 809 C CA . GLY A 1 98 ? -5.298 -7.719 18.219 1.00 63.09 98 GLY A CA 1
ATOM 810 C C . GLY A 1 98 ? -4.961 -9.039 18.911 1.00 63.09 98 GLY A C 1
ATOM 811 O O . GLY A 1 98 ? -5.567 -10.069 18.628 1.00 63.09 98 GLY A O 1
ATOM 812 N N . LYS A 1 99 ? -4.003 -8.976 19.844 1.00 46.59 99 LYS A N 1
ATOM 813 C CA . LYS A 1 99 ? -3.905 -9.917 20.970 1.00 46.59 99 LYS A CA 1
ATOM 814 C C . LYS A 1 99 ? -4.786 -9.451 22.122 1.00 46.59 99 LYS A C 1
ATOM 816 O O . LYS A 1 99 ? -5.067 -8.228 22.187 1.00 46.59 99 LYS A O 1
#

Nearest PDB structures (foldseek):
  9fia-assembly1_BK  TM=5.213E-01  e=1.783E+00  Toxoplasma gondii
  5mrc-assembly1_a  TM=3.924E-01  e=9.000E-01  Saccharomyces cerevisiae
  2r0q-assembly1_F  TM=3.170E-01  e=1.910E+00  Staphylococcus aureus
  2r0q-assembly1_E  TM=4.568E-01  e=5.703E+00  Staphylococcus aureus

Solvent-accessible surface area (backbone atoms only — not comparable to full-atom values): 6683 Å² total; per-residue (Å²): 133,91,74,83,59,64,74,60,56,52,59,58,66,73,68,70,86,84,82,79,83,75,81,75,61,64,66,70,70,65,65,43,84,93,58,69,76,88,81,79,80,74,77,80,80,80,42,98,80,76,54,86,76,73,95,71,80,56,85,49,55,79,52,71,70,54,54,54,47,53,55,52,46,28,69,73,40,52,86,79,45,31,55,66,54,57,16,60,78,48,51,35,58,55,79,77,67,45,135

Radius of gyration: 38.47 Å; Cα contacts (8 Å, |Δi|>4): 40; chains: 1; bounding box: 76×40×93 Å

Mean predicted aligned error: 15.62 Å

Secondary structure (DSSP, 8-state):
-----HHHHHHHHH-----------HHHHH--TTS------PPPPPPTTSS---SSPPTT---HHHHHHHHHHHHH-TTTS-HHHHHHHTT--HHHH--

Foldseek 3Di:
DDDDDPVVVVVVVVDDDDDDPPPPPVVVVVPPVVDDDDPDPDDDDADPVNDDDDPDDDQQDDDPVVLVVLVVVCVVPVPVSDLVVSCVVRVHDSVVSHD

pLDDT: mean 80.73, std 10.41, range [44.88, 93.5]

Organism: Ceratitis capitata (NCBI:txid7213)